Protein AF-A0A328SQD5-F1 (afdb_monomer)

Solvent-accessible surface area (backbone atoms only — not comparable to full-atom values): 8168 Å² total; per-residue (Å²): 132,56,75,66,58,57,51,54,54,52,49,52,53,51,53,53,51,51,52,51,52,51,50,56,53,51,52,52,52,52,51,55,46,49,56,54,30,50,57,46,36,53,50,28,49,56,51,35,53,54,50,49,54,52,50,51,58,52,49,52,54,49,56,73,65,60,84,57,62,62,69,60,52,51,54,51,49,51,53,52,51,51,50,44,50,53,53,29,53,51,46,37,51,50,31,51,52,53,41,51,57,54,48,53,56,49,50,56,49,51,54,53,50,52,52,50,50,54,55,50,49,56,52,52,51,51,52,51,53,53,51,49,55,51,50,52,52,52,51,53,52,52,49,54,53,50,54,53,61,67,71,76,115

Secondary structure (DSSP, 8-state):
--HHHHHHHHHHHHHHHHHHHHHHHHHHHHHHHHHHHHHHHHHHHHHHHHHHHHHHHHHHHHHHH--S-HHHHHHHHHHHHHHHHHHHHHHHHHHHHHHHHHHHHHHHHHHHHHHHHHHHHHHHHHHHHHHHHHHHHHHHHHHHHHHHHHT--

Foldseek 3Di:
DDPVVVVVVVVVVVVVVVVVVVVVVLVVQLVVLVVQLVVQLVVLVVVLVVQLVVLVVVLVVVVVVVPDDNVVSVVVSVVVNVVSVVSSVVSSVVSVVVSVVSVVVVVVVVVVVVVVVVVVVVVVVVVVVVVVVVVVVVVVVVVVVVVVVVVVD

pLDDT: mean 79.02, std 15.35, range [42.91, 97.81]

Sequence (153 aa):
MSFEEKKEEISKKIDETQANIAASTSEKIITAQMNKAEKKVDKAIEEADKNICKLLENTDKEIESGDRPVDLILFKANNQFEEIRLEAELKMQKAKVELIKSLEKDVEKFEHLANIESNTSEVKDKICEEKCKIKDKIECRKSEIKEKLNQEE

Structure (mmCIF, N/CA/C/O backbone):
data_AF-A0A328SQD5-F1
#
_entry.id   AF-A0A328SQD5-F1
#
loop_
_atom_site.group_PDB
_atom_site.id
_atom_site.type_symbol
_atom_site.label_atom_id
_atom_site.label_alt_id
_atom_site.label_comp_id
_atom_site.label_asym_id
_atom_site.label_entity_id
_atom_site.label_seq_id
_atom_site.pdbx_PDB_ins_code
_atom_site.Cartn_x
_atom_site.Cartn_y
_atom_site.Cartn_z
_atom_site.occupancy
_atom_site.B_iso_or_equiv
_atom_site.auth_seq_id
_atom_site.auth_comp_id
_atom_site.auth_asym_id
_atom_site.auth_atom_id
_atom_site.pdbx_PDB_model_num
ATOM 1 N N . MET A 1 1 ? -28.136 22.637 42.059 1.00 50.1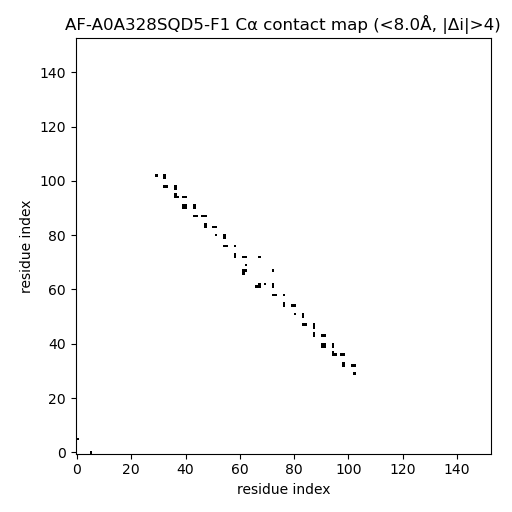6 1 MET A N 1
ATOM 2 C CA . MET A 1 1 ? -27.680 21.433 41.348 1.00 50.16 1 MET A CA 1
ATOM 3 C C . MET A 1 1 ? -28.060 20.215 42.158 1.00 50.16 1 MET A C 1
ATOM 5 O O . MET A 1 1 ? -27.552 20.073 43.272 1.00 50.16 1 MET A O 1
ATOM 9 N N . SER A 1 2 ? -28.993 19.413 41.652 1.00 52.88 2 SER A N 1
ATOM 10 C CA . SER A 1 2 ? -29.409 18.166 42.298 1.00 52.88 2 SER A CA 1
ATOM 11 C C . SER A 1 2 ? -28.316 17.094 42.171 1.00 52.88 2 SER A C 1
ATOM 13 O O . SER A 1 2 ? -27.332 17.249 41.441 1.00 52.88 2 SER A O 1
ATOM 15 N N . PHE A 1 3 ? -28.458 16.010 42.930 1.00 49.81 3 PHE A N 1
ATOM 16 C CA . PHE A 1 3 ? -27.528 14.885 42.874 1.00 49.81 3 PHE A CA 1
ATOM 17 C C . PHE A 1 3 ? -27.629 14.138 41.529 1.00 49.81 3 PHE A C 1
ATOM 19 O O . PHE A 1 3 ? -26.608 13.665 41.034 1.00 49.81 3 PHE A O 1
ATOM 26 N N . GLU A 1 4 ? -28.819 14.091 40.913 1.00 58.66 4 GLU A N 1
ATOM 27 C CA . GLU A 1 4 ? -29.020 13.611 39.539 1.00 58.66 4 GLU A CA 1
ATOM 28 C C . GLU A 1 4 ? -28.246 14.445 38.507 1.00 58.66 4 GLU A C 1
ATOM 30 O O . GLU A 1 4 ? -27.500 13.870 37.718 1.00 58.66 4 GLU A O 1
ATOM 35 N N . GLU A 1 5 ? -28.328 15.781 38.561 1.00 44.47 5 GLU A N 1
ATOM 36 C CA . GLU A 1 5 ? -27.679 16.664 37.572 1.00 44.47 5 GLU A CA 1
ATOM 37 C C 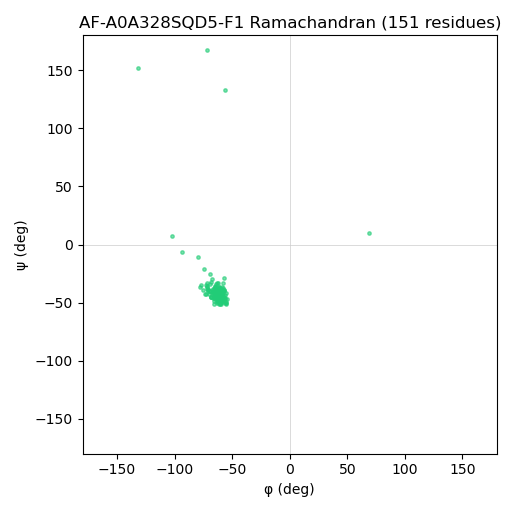. GLU A 1 5 ? -26.151 16.506 37.572 1.00 44.47 5 GLU A C 1
ATOM 39 O O . GLU A 1 5 ? -25.523 16.414 36.518 1.00 44.47 5 GLU A O 1
ATOM 44 N N . LYS A 1 6 ? -25.537 16.389 38.758 1.00 51.41 6 LYS A N 1
ATOM 45 C CA . LYS A 1 6 ? -24.089 16.136 38.879 1.00 51.41 6 LYS A CA 1
ATOM 46 C C . LYS A 1 6 ? -23.684 14.751 38.371 1.00 51.41 6 LYS A C 1
ATOM 48 O O . LYS A 1 6 ? -22.553 14.571 37.926 1.00 51.41 6 LYS A O 1
ATOM 53 N N . LYS A 1 7 ? -24.574 13.761 38.465 1.00 53.00 7 LYS A N 1
ATOM 54 C CA . LYS A 1 7 ? -24.316 12.384 38.026 1.00 53.00 7 LYS A CA 1
ATOM 55 C C . LYS A 1 7 ? -24.370 12.273 36.499 1.00 53.00 7 LYS A C 1
ATOM 57 O O . LYS A 1 7 ? -23.515 11.607 35.919 1.00 53.00 7 LYS A O 1
ATOM 62 N N . GLU A 1 8 ? -25.309 12.970 35.862 1.00 57.38 8 GLU A N 1
ATOM 63 C CA . GLU A 1 8 ? -25.394 13.091 34.401 1.00 57.38 8 GLU A CA 1
ATOM 64 C C . GLU A 1 8 ? -24.198 13.840 33.802 1.00 57.38 8 GLU A C 1
ATOM 66 O O . GLU A 1 8 ? -23.631 13.392 32.806 1.00 57.38 8 GLU A O 1
ATOM 71 N N . GLU A 1 9 ? -23.752 14.930 34.432 1.00 61.31 9 GLU A N 1
ATOM 72 C CA . GLU A 1 9 ? -22.586 15.700 33.970 1.00 61.31 9 GLU A CA 1
ATOM 73 C C . GLU A 1 9 ? -21.279 14.894 34.041 1.00 61.31 9 GLU A C 1
ATOM 75 O O . GLU A 1 9 ? -20.441 14.962 33.139 1.00 61.31 9 GLU A O 1
ATOM 80 N N . ILE A 1 10 ? -21.101 14.106 35.109 1.00 60.88 10 ILE A N 1
ATOM 81 C CA . ILE A 1 10 ? -19.937 13.226 35.272 1.00 60.88 10 ILE A CA 1
ATOM 82 C C . ILE A 1 10 ? -19.988 12.070 34.268 1.00 60.88 10 ILE A C 1
ATOM 84 O O . ILE A 1 10 ? -18.949 11.736 33.704 1.00 60.88 10 ILE A O 1
ATOM 88 N N . SER A 1 11 ? -21.167 11.488 34.008 1.00 60.16 11 SER A N 1
ATOM 89 C CA . SER A 1 11 ? -21.315 10.444 32.983 1.00 60.16 11 SER A CA 1
ATOM 90 C C . SER A 1 11 ? -20.924 10.975 31.607 1.00 60.16 11 SER A C 1
ATOM 92 O O . SER A 1 11 ? -20.021 10.421 30.992 1.00 60.16 11 SER A O 1
ATOM 94 N N . LYS A 1 12 ? -21.489 12.118 31.191 1.00 61.34 12 LYS A N 1
ATOM 95 C CA . LYS A 1 12 ? -21.154 12.747 29.904 1.00 61.34 12 LYS A CA 1
ATOM 96 C C . LYS A 1 12 ? -19.662 13.025 29.751 1.00 61.34 12 LYS A C 1
ATOM 98 O O . LYS A 1 12 ? -19.096 12.724 28.709 1.00 61.34 12 LYS A O 1
ATOM 103 N N . LYS A 1 13 ? -19.000 13.546 30.791 1.00 56.81 13 LYS A N 1
ATOM 104 C CA . LYS A 1 13 ? -17.548 13.790 30.748 1.00 56.81 13 LYS A CA 1
ATOM 105 C C . LYS A 1 13 ? -16.726 12.511 30.623 1.00 56.81 13 LYS A C 1
ATOM 107 O O . LYS A 1 13 ? -15.684 12.529 29.971 1.00 56.81 13 LYS A O 1
ATOM 112 N N . ILE A 1 14 ? -17.146 11.420 31.263 1.00 59.72 14 ILE A N 1
ATOM 113 C CA . ILE A 1 14 ? -16.464 10.125 31.144 1.00 59.72 14 ILE A CA 1
ATOM 114 C C . ILE A 1 14 ? -16.617 9.590 29.718 1.00 59.72 14 ILE A C 1
ATOM 116 O O . ILE A 1 14 ? -15.608 9.223 29.117 1.00 59.72 14 ILE A O 1
ATOM 120 N N . ASP A 1 15 ? -17.830 9.643 29.168 1.00 59.78 15 ASP A N 1
ATOM 121 C CA . ASP A 1 15 ? -18.139 9.182 27.811 1.00 59.78 15 ASP A CA 1
ATOM 122 C C . ASP A 1 15 ? -17.367 10.010 26.758 1.00 59.78 15 ASP A C 1
ATOM 124 O O . ASP A 1 15 ? -16.712 9.455 25.876 1.00 59.78 15 ASP A O 1
ATOM 128 N N . GLU A 1 16 ? -17.313 11.341 26.909 1.00 58.66 16 GLU A N 1
ATOM 129 C CA . GLU A 1 16 ? -16.509 12.237 26.058 1.00 58.66 16 GLU A CA 1
ATOM 130 C C . GLU A 1 16 ? -15.001 11.949 26.149 1.00 58.66 16 GLU A C 1
ATOM 132 O O . GLU A 1 16 ? -14.279 12.005 25.150 1.00 58.66 16 GLU A O 1
ATOM 137 N N . THR A 1 17 ? -14.494 11.626 27.342 1.00 51.69 17 THR A N 1
ATOM 138 C CA . THR A 1 17 ? -13.068 11.318 27.536 1.00 51.69 17 THR A CA 1
ATOM 139 C C . THR A 1 17 ? -12.709 9.966 26.917 1.00 51.69 17 THR A C 1
ATOM 141 O O . THR A 1 17 ? -11.663 9.841 26.278 1.00 51.69 17 THR A O 1
ATOM 144 N N . GLN A 1 18 ? -13.577 8.960 27.057 1.00 58.94 18 GLN A N 1
ATOM 145 C CA . GLN A 1 18 ? -13.395 7.644 26.441 1.00 58.94 18 GLN A CA 1
ATOM 146 C C . GLN A 1 18 ? -13.463 7.722 24.913 1.00 58.94 18 GLN A C 1
ATOM 148 O O . GLN A 1 18 ? -12.566 7.198 24.248 1.00 58.94 18 GLN A O 1
ATOM 153 N N . ALA A 1 19 ? -14.433 8.458 24.362 1.00 60.41 19 ALA A N 1
ATOM 154 C CA . ALA A 1 19 ? -14.543 8.699 22.926 1.00 60.41 19 ALA A CA 1
ATOM 155 C C . ALA A 1 19 ? -13.295 9.401 22.361 1.00 60.41 19 ALA A C 1
ATOM 157 O O . ALA A 1 19 ? -12.762 8.987 21.333 1.00 60.41 19 ALA A O 1
ATOM 158 N N . ASN A 1 20 ? -12.761 10.406 23.063 1.00 55.44 20 ASN A N 1
ATOM 159 C CA . ASN A 1 20 ? -11.545 11.108 22.641 1.00 55.44 20 ASN A CA 1
ATOM 160 C C . ASN A 1 20 ? -10.290 10.219 22.676 1.00 55.44 20 ASN A C 1
ATOM 162 O O . ASN A 1 20 ? -9.444 10.297 21.782 1.00 55.44 20 ASN A O 1
ATOM 166 N N . ILE A 1 21 ? -10.155 9.345 23.680 1.00 60.09 21 ILE A N 1
ATOM 167 C CA . ILE A 1 21 ? -9.041 8.386 23.755 1.00 60.09 21 ILE A CA 1
ATOM 168 C C . ILE A 1 21 ? -9.153 7.338 22.637 1.00 60.09 21 ILE A C 1
ATOM 170 O O . ILE A 1 21 ? -8.146 7.010 21.996 1.00 60.09 21 ILE A O 1
ATOM 174 N N . ALA A 1 22 ? -10.363 6.837 22.373 1.00 61.84 22 ALA A N 1
ATOM 175 C CA . ALA A 1 22 ? -10.632 5.897 21.288 1.00 61.84 22 ALA A CA 1
ATOM 176 C C . ALA A 1 22 ? -10.348 6.524 19.914 1.00 61.84 22 ALA A C 1
ATOM 178 O O . ALA A 1 22 ? -9.650 5.912 19.102 1.00 61.84 22 ALA A O 1
ATOM 179 N N . ALA A 1 23 ? -10.783 7.766 19.684 1.00 62.00 23 ALA A N 1
ATOM 180 C CA . ALA A 1 23 ? -10.488 8.521 18.469 1.00 62.00 23 ALA A CA 1
ATOM 181 C C . ALA A 1 23 ? -8.973 8.712 18.282 1.00 62.00 23 ALA A C 1
ATOM 183 O O . ALA A 1 23 ? -8.430 8.331 17.248 1.00 62.00 23 ALA A O 1
ATOM 184 N N . SER A 1 24 ? -8.260 9.166 19.321 1.00 67.12 24 SER A N 1
ATOM 185 C CA . SER A 1 24 ? -6.802 9.362 19.270 1.00 67.12 24 SER A CA 1
ATOM 186 C C . SER A 1 24 ? -6.024 8.066 19.002 1.00 67.12 24 SER A C 1
ATOM 188 O O . SER A 1 24 ? -5.004 8.066 18.311 1.00 67.12 24 SER A O 1
ATOM 190 N N . THR A 1 25 ? -6.487 6.941 19.547 1.00 71.81 25 THR A N 1
ATOM 191 C CA . THR A 1 25 ? -5.843 5.635 19.343 1.00 71.81 25 THR A CA 1
ATOM 192 C C . THR A 1 25 ? -6.095 5.112 17.932 1.00 71.81 25 THR A C 1
ATOM 194 O O . THR A 1 25 ? -5.168 4.638 17.276 1.00 71.81 25 THR A O 1
ATOM 197 N N . SER A 1 26 ? -7.324 5.259 17.440 1.00 71.81 26 SER A N 1
ATOM 198 C CA . SER A 1 26 ? -7.722 4.827 16.098 1.00 71.81 26 SER A CA 1
ATOM 199 C C . SER A 1 26 ? -6.992 5.621 15.018 1.00 71.81 26 SER A C 1
ATOM 201 O O . SER A 1 26 ? -6.445 5.049 14.078 1.00 71.81 26 SER A O 1
ATOM 203 N N . GLU A 1 27 ? -6.880 6.932 15.204 1.00 75.19 27 GLU A N 1
ATOM 204 C CA . GLU A 1 27 ? -6.193 7.834 14.283 1.00 75.19 27 GLU A CA 1
ATOM 205 C C . GLU A 1 27 ? -4.691 7.521 14.183 1.00 75.19 27 GLU A C 1
ATOM 207 O O . GLU A 1 27 ? -4.129 7.469 13.086 1.00 75.19 27 GLU A O 1
ATOM 212 N N . LYS A 1 28 ? -4.039 7.189 15.307 1.00 80.56 28 LYS A N 1
ATOM 213 C CA . LYS A 1 28 ? -2.640 6.723 15.318 1.00 80.56 28 LYS A CA 1
ATOM 214 C C . LYS A 1 28 ? -2.456 5.410 14.563 1.00 80.56 28 LYS A C 1
ATOM 216 O O . LYS A 1 28 ? -1.457 5.251 13.862 1.00 80.56 28 LYS A O 1
ATOM 221 N N . ILE A 1 29 ? -3.391 4.473 14.712 1.00 82.31 29 ILE A N 1
ATOM 222 C CA . ILE A 1 29 ? -3.338 3.178 14.026 1.00 82.31 29 ILE A CA 1
ATOM 223 C C . ILE A 1 29 ? -3.488 3.380 12.514 1.00 82.31 29 ILE A C 1
ATOM 225 O O . ILE A 1 29 ? -2.640 2.901 11.759 1.00 82.31 29 ILE A O 1
ATOM 229 N N . ILE A 1 30 ? -4.490 4.152 12.081 1.00 79.88 30 ILE A N 1
ATOM 230 C CA . ILE A 1 30 ? -4.721 4.476 10.664 1.00 79.88 30 ILE A CA 1
ATOM 231 C C . ILE A 1 30 ? -3.488 5.164 10.069 1.00 79.88 30 ILE A C 1
ATOM 233 O O . ILE A 1 30 ? -2.968 4.726 9.043 1.00 79.88 30 ILE A O 1
ATOM 237 N N . THR A 1 31 ? -2.949 6.172 10.759 1.00 82.06 31 THR A N 1
ATOM 238 C CA . THR A 1 31 ? -1.738 6.891 10.332 1.00 82.06 31 THR A CA 1
ATOM 239 C C . THR A 1 31 ? -0.543 5.946 10.191 1.00 82.06 31 THR A C 1
ATOM 241 O O . THR A 1 31 ? 0.199 5.999 9.212 1.00 82.06 31 THR A O 1
ATOM 244 N N . ALA A 1 32 ? -0.354 5.025 11.140 1.00 87.38 32 ALA A N 1
ATOM 245 C CA . ALA A 1 32 ? 0.731 4.052 11.074 1.00 87.38 32 ALA A CA 1
ATOM 246 C C . ALA A 1 32 ? 0.588 3.087 9.886 1.00 87.38 32 ALA A C 1
ATOM 248 O O . ALA A 1 32 ? 1.599 2.689 9.299 1.00 87.38 32 ALA A O 1
ATOM 249 N N . GLN A 1 33 ? -0.638 2.696 9.530 1.00 88.38 33 GLN A N 1
ATOM 250 C CA . GLN A 1 33 ? -0.890 1.867 8.354 1.00 88.38 33 GLN A CA 1
ATOM 251 C C . GLN A 1 33 ? -0.654 2.635 7.049 1.00 88.38 33 GLN A C 1
ATOM 253 O O . GLN A 1 33 ? 0.016 2.105 6.161 1.00 88.38 33 GLN A O 1
ATOM 258 N N . MET A 1 34 ? -1.110 3.889 6.961 1.00 84.88 34 MET A N 1
ATOM 259 C CA . MET A 1 34 ? -0.855 4.754 5.804 1.00 84.88 34 MET A CA 1
ATOM 260 C C . MET A 1 34 ? 0.643 4.966 5.579 1.00 84.88 34 MET A C 1
ATOM 262 O O . MET A 1 34 ? 1.141 4.645 4.504 1.00 84.88 34 MET A O 1
ATOM 266 N N . ASN A 1 35 ? 1.393 5.317 6.627 1.00 89.00 35 ASN A N 1
ATOM 267 C CA . ASN A 1 35 ? 2.850 5.478 6.553 1.00 89.00 35 ASN A CA 1
ATOM 268 C C . ASN A 1 35 ? 3.573 4.203 6.076 1.00 89.00 35 ASN A C 1
ATOM 270 O O . ASN A 1 35 ? 4.630 4.265 5.447 1.00 89.00 35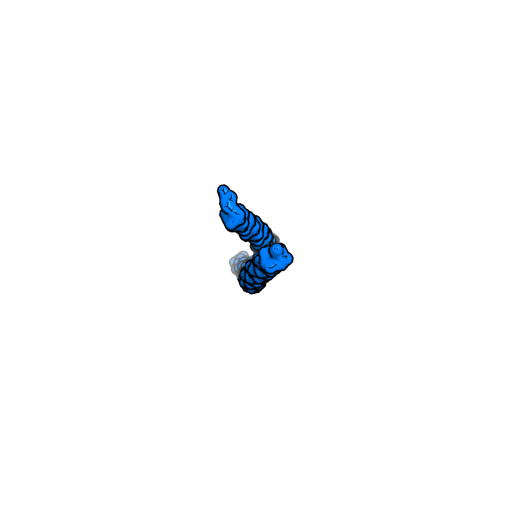 ASN A O 1
ATOM 274 N N . LYS A 1 36 ? 3.054 3.011 6.408 1.00 92.31 36 LYS A N 1
ATOM 275 C CA . LYS A 1 36 ? 3.622 1.743 5.916 1.00 92.31 36 LYS A CA 1
ATOM 276 C C . LYS A 1 36 ? 3.342 1.533 4.431 1.00 92.31 36 LYS A C 1
ATOM 278 O O . LYS A 1 36 ? 4.207 0.994 3.743 1.00 92.31 36 LYS A O 1
ATOM 283 N N . ALA A 1 37 ? 2.152 1.903 3.966 1.00 88.06 37 ALA A N 1
ATOM 284 C CA . ALA A 1 37 ? 1.774 1.804 2.564 1.00 88.06 37 ALA A CA 1
ATOM 285 C C . ALA A 1 37 ? 2.566 2.802 1.708 1.00 88.06 37 ALA A C 1
ATOM 287 O O . ALA A 1 37 ? 3.149 2.395 0.706 1.00 88.06 37 ALA A O 1
ATOM 288 N N . GLU A 1 38 ? 2.684 4.052 2.157 1.00 88.62 38 GLU A N 1
ATOM 289 C CA . GLU A 1 38 ? 3.496 5.094 1.511 1.00 88.62 38 GLU A CA 1
ATOM 290 C C . GLU A 1 38 ? 4.946 4.642 1.338 1.00 88.62 38 GLU A C 1
ATOM 292 O O . GLU A 1 38 ? 5.432 4.569 0.217 1.00 88.62 38 GLU A O 1
ATOM 297 N N . LYS A 1 39 ? 5.590 4.141 2.400 1.00 94.94 39 LYS A N 1
ATOM 298 C CA . LYS A 1 39 ? 6.960 3.602 2.302 1.00 94.94 39 LYS A CA 1
ATOM 299 C C . LYS A 1 39 ? 7.124 2.476 1.279 1.00 94.94 39 LYS A C 1
ATOM 301 O O . LYS A 1 39 ? 8.232 2.246 0.801 1.00 94.94 39 LYS A O 1
ATOM 306 N N . LYS A 1 40 ? 6.076 1.694 1.004 1.00 93.88 40 LYS A N 1
ATOM 307 C CA . LYS A 1 40 ? 6.121 0.645 -0.028 1.00 93.88 40 LYS A CA 1
ATOM 308 C C . LYS A 1 40 ? 5.975 1.235 -1.427 1.00 93.88 40 LYS A C 1
ATOM 310 O O . LYS A 1 40 ? 6.628 0.738 -2.339 1.00 93.88 40 LYS A O 1
ATOM 315 N N . VAL A 1 41 ? 5.156 2.274 -1.577 1.00 90.38 41 VAL A N 1
ATOM 316 C CA . VAL A 1 41 ? 5.036 3.051 -2.816 1.00 90.38 41 VAL A CA 1
ATOM 317 C C . VAL A 1 41 ? 6.360 3.742 -3.128 1.00 90.38 41 VAL A C 1
ATOM 319 O O . VAL A 1 41 ? 6.888 3.529 -4.213 1.00 90.38 41 VAL A O 1
ATOM 322 N N . ASP A 1 42 ? 6.952 4.445 -2.162 1.00 90.75 42 ASP A N 1
ATOM 323 C CA . ASP A 1 42 ? 8.232 5.143 -2.335 1.00 90.75 42 ASP A CA 1
ATOM 324 C C . ASP A 1 42 ? 9.333 4.184 -2.791 1.00 90.75 42 ASP A C 1
ATOM 326 O O . ASP A 1 42 ? 10.018 4.433 -3.777 1.00 90.75 42 ASP A O 1
ATOM 330 N N . LYS A 1 43 ? 9.438 3.013 -2.151 1.00 96.00 43 LYS A N 1
ATOM 331 C CA . LYS A 1 43 ? 10.395 1.975 -2.561 1.00 96.00 43 LYS A CA 1
ATOM 332 C C . LYS A 1 43 ? 10.158 1.461 -3.978 1.00 96.00 43 LYS A C 1
ATOM 334 O O . LYS A 1 43 ? 11.121 1.139 -4.666 1.00 96.00 43 LYS A O 1
ATOM 339 N N . ALA A 1 44 ? 8.901 1.336 -4.404 1.00 93.31 44 ALA A N 1
ATOM 340 C CA . ALA A 1 44 ? 8.586 0.917 -5.766 1.00 93.31 44 ALA A CA 1
ATOM 341 C C . ALA A 1 44 ? 9.023 1.977 -6.788 1.00 93.31 44 ALA A C 1
ATOM 343 O O . ALA A 1 44 ? 9.539 1.611 -7.841 1.00 93.31 44 ALA A O 1
ATOM 344 N N . ILE A 1 45 ? 8.868 3.264 -6.454 1.00 91.81 45 ILE A N 1
ATOM 345 C CA . ILE A 1 45 ? 9.338 4.391 -7.273 1.00 91.81 45 ILE A CA 1
ATOM 346 C C . ILE A 1 45 ? 10.866 4.397 -7.339 1.00 91.81 45 ILE A C 1
ATOM 348 O O . ILE A 1 45 ? 11.423 4.385 -8.430 1.00 91.81 45 ILE A O 1
ATOM 352 N N . GLU A 1 46 ? 11.548 4.331 -6.193 1.00 96.88 46 GLU A N 1
ATOM 353 C CA . GLU A 1 46 ? 13.017 4.314 -6.127 1.00 96.88 46 GLU A CA 1
ATOM 354 C C . GLU A 1 46 ? 13.623 3.151 -6.931 1.00 96.88 46 GLU A C 1
ATOM 356 O O . GLU A 1 46 ? 14.648 3.297 -7.601 1.00 96.88 46 GLU A O 1
ATOM 361 N N . GLU A 1 47 ? 13.000 1.972 -6.871 1.00 97.12 47 GLU A N 1
ATOM 362 C CA . GLU A 1 47 ? 13.446 0.809 -7.635 1.00 97.12 47 GLU A CA 1
ATOM 363 C C . GLU A 1 47 ? 13.213 0.988 -9.141 1.00 97.12 47 GLU A C 1
ATOM 365 O O . GLU A 1 47 ? 14.090 0.636 -9.935 1.00 97.12 47 GLU A O 1
ATOM 370 N N . ALA A 1 48 ? 12.072 1.562 -9.533 1.00 95.12 48 ALA A N 1
ATOM 371 C CA . ALA A 1 48 ? 11.770 1.877 -10.925 1.00 95.12 48 ALA A CA 1
ATOM 372 C C . ALA A 1 48 ? 12.769 2.891 -11.495 1.00 95.12 48 ALA A C 1
ATOM 374 O O . ALA A 1 48 ? 13.374 2.615 -12.529 1.00 95.12 48 ALA A O 1
ATOM 375 N N . ASP A 1 49 ? 13.030 3.988 -10.782 1.00 96.00 49 ASP A N 1
ATOM 376 C CA . ASP A 1 49 ? 14.014 5.006 -11.169 1.00 96.00 49 ASP A CA 1
ATOM 377 C C . ASP A 1 49 ? 15.401 4.394 -11.368 1.00 96.00 49 ASP A C 1
ATOM 379 O O . ASP A 1 49 ? 16.054 4.599 -12.393 1.00 96.00 49 ASP A O 1
ATOM 383 N N . LYS A 1 50 ? 15.843 3.554 -10.425 1.00 97.81 50 LYS A N 1
ATOM 384 C CA . LYS A 1 50 ? 17.124 2.851 -10.542 1.00 97.81 50 LYS A CA 1
ATOM 385 C C . LYS A 1 50 ? 17.180 1.956 -11.781 1.00 97.81 50 LYS A C 1
ATOM 387 O O . LYS A 1 50 ? 18.233 1.854 -12.415 1.00 97.81 50 LYS A O 1
ATOM 392 N N . ASN A 1 51 ? 16.087 1.271 -12.103 1.00 97.12 51 ASN A N 1
ATOM 393 C CA . ASN A 1 51 ? 16.019 0.400 -13.271 1.00 97.12 51 ASN A CA 1
ATOM 394 C C . ASN A 1 51 ? 15.973 1.203 -14.577 1.00 97.12 51 ASN A C 1
ATOM 396 O O . ASN A 1 51 ? 16.633 0.806 -15.536 1.00 97.12 51 ASN A O 1
ATOM 400 N N . ILE A 1 52 ? 15.294 2.353 -14.595 1.00 96.00 52 ILE A N 1
ATOM 401 C CA . ILE A 1 52 ? 15.279 3.285 -15.730 1.00 96.00 52 ILE A CA 1
ATOM 402 C C . ILE A 1 52 ? 16.688 3.823 -15.992 1.00 96.00 52 ILE A C 1
ATOM 404 O O . ILE A 1 52 ? 17.158 3.741 -17.123 1.00 96.00 52 ILE A O 1
ATOM 408 N N . CYS A 1 53 ? 17.410 4.286 -14.966 1.00 97.25 53 CYS A N 1
ATOM 409 C CA . CYS A 1 53 ? 18.788 4.765 -15.132 1.00 97.25 53 CYS A CA 1
ATOM 410 C C . CYS A 1 53 ? 19.698 3.691 -15.746 1.00 97.25 53 CYS A C 1
ATOM 412 O O . CYS A 1 53 ? 20.422 3.958 -16.701 1.00 97.25 53 CYS A O 1
ATOM 414 N N . LYS A 1 54 ? 19.610 2.446 -15.259 1.00 97.44 54 LYS A N 1
ATOM 415 C CA . LYS A 1 54 ? 20.365 1.321 -15.835 1.00 97.44 54 LYS A CA 1
ATOM 416 C C . LYS A 1 54 ? 19.971 1.023 -17.279 1.00 97.44 54 LYS A C 1
ATOM 418 O O . LYS A 1 54 ? 20.831 0.670 -18.081 1.00 97.44 54 LYS A O 1
ATOM 423 N N . LEU A 1 55 ? 18.679 1.098 -17.598 1.00 97.50 55 LEU A N 1
ATOM 424 C CA . LEU A 1 55 ? 18.183 0.884 -18.953 1.00 97.50 55 LEU A CA 1
ATOM 425 C C . LEU A 1 55 ? 18.760 1.931 -19.912 1.00 97.50 55 LEU A C 1
ATOM 427 O O . LEU A 1 55 ? 19.239 1.557 -20.980 1.00 97.50 55 LEU A O 1
ATOM 431 N N . LEU A 1 56 ? 18.766 3.204 -19.511 1.00 94.81 56 LEU A N 1
ATOM 432 C CA . LEU A 1 56 ? 19.348 4.299 -20.289 1.00 94.81 56 LEU A CA 1
ATOM 433 C C . LEU A 1 56 ? 20.850 4.084 -20.510 1.00 94.81 56 LEU A C 1
ATOM 435 O O . LEU A 1 56 ? 21.284 4.030 -21.654 1.00 94.81 56 LEU A O 1
ATOM 439 N N . GLU A 1 57 ? 21.619 3.818 -19.448 1.00 96.94 57 GLU A N 1
ATOM 440 C CA . GLU A 1 57 ? 23.062 3.548 -19.560 1.00 96.94 57 GLU A CA 1
ATOM 441 C C . GLU A 1 57 ? 23.382 2.364 -20.485 1.00 96.94 57 GLU A C 1
ATOM 443 O O . GLU A 1 57 ? 24.378 2.379 -21.209 1.00 96.94 57 GLU A O 1
ATOM 448 N N . ASN A 1 58 ? 22.573 1.303 -20.440 1.00 96.19 58 ASN A N 1
ATOM 449 C CA . ASN A 1 58 ? 22.755 0.143 -21.312 1.00 96.19 58 ASN A CA 1
ATOM 450 C C . ASN A 1 58 ? 22.396 0.464 -22.766 1.00 96.19 58 ASN A C 1
ATOM 452 O O . ASN A 1 58 ? 23.076 -0.010 -23.671 1.00 96.19 58 ASN A O 1
ATOM 456 N N . THR A 1 59 ? 21.349 1.263 -22.973 1.00 95.44 59 THR A N 1
ATOM 457 C CA . THR A 1 59 ? 20.905 1.709 -24.299 1.00 95.44 59 THR A CA 1
ATOM 458 C C . THR A 1 59 ? 21.976 2.5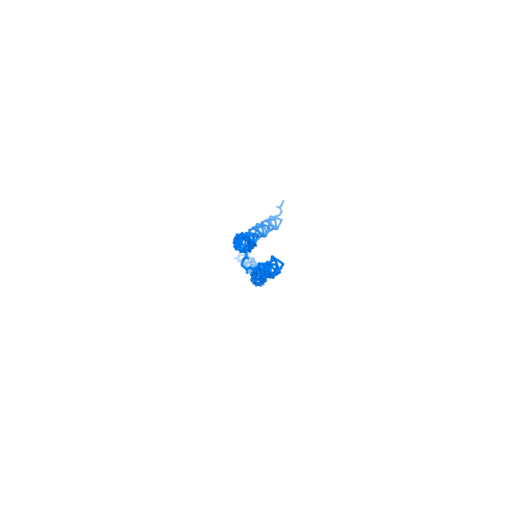78 -24.951 1.00 95.44 59 THR A C 1
ATOM 460 O O . THR A 1 59 ? 22.342 2.318 -26.094 1.00 95.44 59 THR A O 1
ATOM 463 N N . ASP A 1 60 ? 22.542 3.535 -24.211 1.00 95.50 60 ASP A N 1
ATOM 464 C CA . ASP A 1 60 ? 23.612 4.411 -24.698 1.00 95.50 60 ASP A CA 1
ATOM 465 C C . ASP A 1 60 ? 24.843 3.601 -25.122 1.00 95.50 60 ASP A C 1
ATOM 467 O O . ASP A 1 60 ? 25.318 3.739 -26.247 1.00 95.50 60 ASP A O 1
ATOM 471 N N . LYS A 1 61 ? 25.299 2.666 -24.277 1.00 96.06 61 LYS A N 1
ATOM 472 C CA . LYS A 1 61 ? 26.430 1.775 -24.603 1.00 96.06 61 LYS A CA 1
ATOM 473 C C . LYS A 1 61 ? 26.174 0.922 -25.845 1.00 96.06 61 LYS A C 1
ATOM 475 O O . LYS A 1 61 ? 27.095 0.667 -26.616 1.00 96.06 61 LYS A O 1
ATOM 480 N N . GLU A 1 62 ? 24.946 0.439 -26.018 1.00 95.31 62 GLU A N 1
ATOM 481 C CA . GLU A 1 62 ? 24.569 -0.393 -27.164 1.00 95.31 62 GLU A CA 1
ATOM 482 C C . GLU A 1 62 ? 24.489 0.429 -28.462 1.00 95.31 62 GLU A C 1
ATOM 484 O O . GLU A 1 62 ? 24.847 -0.069 -29.528 1.00 95.31 62 GLU A O 1
ATOM 489 N N . ILE A 1 63 ? 24.080 1.700 -28.378 1.00 94.44 63 ILE A N 1
ATOM 490 C CA . ILE A 1 63 ? 24.133 2.641 -29.505 1.00 94.44 63 ILE A CA 1
ATOM 491 C C . ILE A 1 63 ? 25.589 2.973 -29.855 1.00 94.44 63 ILE A C 1
ATOM 493 O O . ILE A 1 63 ? 25.954 2.949 -31.030 1.00 94.44 63 ILE A O 1
ATOM 497 N N . GLU A 1 64 ? 26.426 3.248 -28.853 1.00 95.56 64 GLU A N 1
ATOM 498 C CA . GLU A 1 64 ? 27.848 3.564 -29.035 1.00 95.56 64 GLU A CA 1
ATOM 499 C C . GLU A 1 64 ? 28.644 2.407 -29.650 1.00 95.56 64 GLU A C 1
ATOM 501 O O . GLU A 1 64 ? 29.573 2.654 -30.421 1.00 95.56 64 GLU A O 1
ATOM 506 N N . SER A 1 65 ? 28.289 1.151 -29.348 1.00 94.75 65 SER A N 1
ATOM 507 C CA . SER A 1 65 ? 28.985 -0.010 -29.918 1.00 94.75 65 SER A CA 1
ATOM 508 C C . SER A 1 65 ? 28.732 -0.176 -31.420 1.00 94.75 65 SER A C 1
ATOM 510 O O . SER A 1 65 ? 29.570 -0.739 -32.123 1.00 94.75 65 SER A O 1
ATOM 512 N N . GLY A 1 66 ? 27.604 0.331 -31.932 1.00 90.62 66 GLY A N 1
ATOM 513 C CA . GLY A 1 66 ? 27.263 0.296 -33.356 1.00 90.62 66 GLY A CA 1
ATOM 514 C C . GLY A 1 66 ? 26.961 -1.102 -33.913 1.00 90.62 66 GLY A C 1
ATOM 515 O O . GLY A 1 66 ? 26.823 -1.256 -35.126 1.00 90.62 66 GLY A O 1
ATOM 516 N N . ASP A 1 67 ? 26.835 -2.120 -33.054 1.00 90.31 67 ASP A N 1
ATOM 517 C CA . ASP A 1 67 ? 26.659 -3.521 -33.469 1.00 90.31 67 ASP A CA 1
ATOM 518 C C . ASP A 1 67 ? 25.251 -3.824 -34.009 1.00 90.31 67 ASP A C 1
ATOM 520 O O . ASP A 1 67 ? 25.038 -4.824 -34.703 1.00 90.31 67 ASP A O 1
ATOM 524 N N . ARG A 1 68 ? 24.259 -2.994 -33.663 1.00 92.00 68 ARG A N 1
ATOM 525 C CA . ARG A 1 68 ? 22.852 -3.178 -34.040 1.00 92.00 68 ARG A CA 1
ATOM 526 C C . ARG A 1 68 ? 22.238 -1.891 -34.595 1.00 92.00 68 ARG A C 1
ATOM 528 O O . ARG A 1 68 ? 22.638 -0.802 -34.193 1.00 92.00 68 ARG A O 1
ATOM 535 N N . PRO A 1 69 ? 21.225 -1.996 -35.479 1.00 96.06 69 PRO A N 1
ATOM 536 C CA . PRO A 1 69 ? 20.461 -0.833 -35.918 1.00 96.06 69 PRO A CA 1
ATOM 537 C C . PRO A 1 69 ? 19.850 -0.090 -34.725 1.00 96.06 69 PRO A C 1
ATOM 539 O O . PRO A 1 69 ? 19.205 -0.712 -33.878 1.00 96.06 69 PRO A O 1
ATOM 542 N N . VAL A 1 70 ? 20.003 1.235 -34.699 1.00 94.12 70 VAL A N 1
ATOM 543 C CA . VAL A 1 70 ? 19.516 2.098 -33.607 1.00 94.12 70 VAL A CA 1
ATOM 544 C C . VAL A 1 70 ? 18.018 1.907 -33.358 1.00 94.12 70 VAL A C 1
ATOM 546 O O . VAL A 1 70 ? 17.606 1.759 -32.211 1.00 94.12 70 VAL A O 1
ATOM 549 N N . ASP A 1 71 ? 17.210 1.798 -34.415 1.00 95.12 71 ASP A N 1
ATOM 550 C CA . ASP A 1 71 ? 15.760 1.590 -34.299 1.00 95.12 71 ASP A CA 1
ATOM 551 C C . ASP A 1 71 ? 15.402 0.318 -33.515 1.00 95.12 71 ASP A C 1
ATOM 553 O O . ASP A 1 71 ? 14.459 0.310 -32.723 1.00 95.12 71 ASP A O 1
ATOM 557 N N . LEU A 1 72 ? 16.173 -0.760 -33.696 1.00 95.50 72 LEU A N 1
ATOM 558 C CA . LEU A 1 72 ? 15.955 -2.015 -32.977 1.00 95.50 72 LEU A CA 1
ATOM 559 C C . LEU A 1 72 ? 16.321 -1.880 -31.494 1.00 95.50 72 LEU A C 1
ATOM 561 O O . LEU A 1 72 ? 15.620 -2.424 -30.637 1.00 95.50 72 LEU A O 1
ATOM 565 N N . ILE A 1 73 ? 17.403 -1.157 -31.196 1.00 95.44 73 ILE A N 1
ATOM 566 C CA . ILE A 1 73 ? 17.841 -0.879 -29.823 1.00 95.44 73 ILE A CA 1
ATOM 567 C C . ILE A 1 73 ? 16.763 -0.062 -29.100 1.00 95.44 73 ILE A C 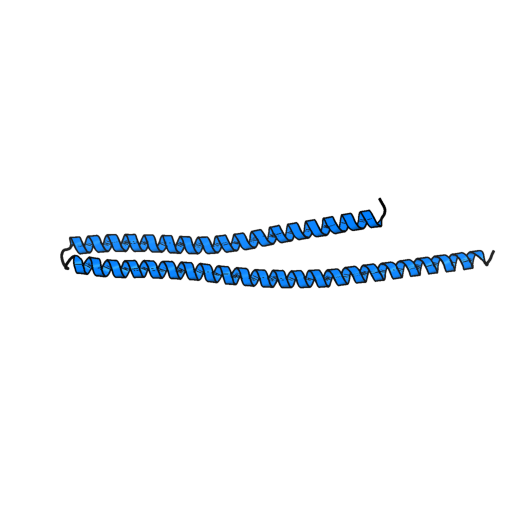1
ATOM 569 O O . ILE A 1 73 ? 16.306 -0.461 -28.029 1.00 95.44 73 ILE A O 1
ATOM 573 N N . LEU A 1 74 ? 16.283 1.021 -29.720 1.00 93.75 74 LEU A N 1
ATOM 574 C CA . LEU A 1 74 ? 15.235 1.878 -29.159 1.00 93.75 74 LEU A CA 1
ATOM 575 C C . LEU A 1 74 ? 13.907 1.133 -28.979 1.00 93.75 74 LEU A C 1
ATOM 577 O O . LEU A 1 74 ? 13.260 1.279 -27.944 1.00 93.75 74 LEU A O 1
ATOM 581 N N . PHE A 1 75 ? 13.515 0.289 -29.939 1.00 95.00 75 PHE A N 1
ATOM 582 C CA . PHE A 1 75 ? 12.313 -0.540 -29.813 1.00 95.00 75 PHE A CA 1
ATOM 583 C C . PHE A 1 75 ? 12.390 -1.476 -28.601 1.00 95.00 75 PHE A C 1
ATOM 585 O O . PHE A 1 75 ? 11.438 -1.588 -27.825 1.00 95.00 75 PHE A O 1
ATOM 592 N N . LYS A 1 76 ? 13.538 -2.133 -28.405 1.00 95.69 76 LYS A N 1
ATOM 593 C CA . LYS A 1 76 ? 13.763 -3.006 -27.250 1.00 95.69 76 LYS A CA 1
ATOM 594 C C . LYS A 1 76 ? 13.758 -2.215 -25.941 1.00 95.69 76 LYS A C 1
ATOM 596 O O . LYS A 1 76 ? 13.090 -2.640 -25.000 1.00 95.69 76 LYS A O 1
ATOM 601 N N . ALA A 1 77 ? 14.443 -1.074 -25.896 1.00 94.88 77 ALA A N 1
ATOM 602 C CA . ALA A 1 77 ? 14.473 -0.211 -24.721 1.00 94.88 77 ALA A CA 1
ATOM 603 C C . ALA A 1 77 ? 13.066 0.268 -24.337 1.00 94.88 77 ALA A C 1
ATOM 605 O O . ALA A 1 77 ? 12.697 0.213 -23.168 1.00 94.88 77 ALA A O 1
ATOM 606 N N . ASN A 1 78 ? 12.237 0.635 -25.317 1.00 94.56 78 ASN A N 1
ATOM 607 C CA . ASN A 1 78 ? 10.853 1.034 -25.076 1.00 94.56 78 ASN A CA 1
ATOM 608 C C . ASN A 1 78 ? 10.016 -0.089 -24.437 1.00 94.56 78 ASN A C 1
ATOM 610 O O . ASN A 1 78 ? 9.268 0.160 -23.495 1.00 94.56 78 ASN A O 1
ATOM 614 N N . ASN A 1 79 ? 10.175 -1.336 -24.890 1.00 96.19 79 ASN A N 1
ATOM 615 C CA . ASN A 1 79 ? 9.481 -2.475 -24.277 1.00 96.19 79 ASN A CA 1
ATOM 616 C C . ASN A 1 79 ? 9.937 -2.719 -22.831 1.00 96.19 79 ASN A C 1
ATOM 618 O O . ASN A 1 79 ? 9.113 -3.001 -21.966 1.00 96.19 79 ASN A O 1
ATOM 622 N N . GLN A 1 80 ? 11.236 -2.584 -22.555 1.00 95.44 80 GLN A N 1
ATOM 623 C CA . GLN A 1 80 ? 11.774 -2.739 -21.200 1.00 95.44 80 GLN A CA 1
ATOM 624 C C . GLN A 1 80 ? 11.348 -1.593 -20.275 1.00 95.44 80 GLN A C 1
ATOM 626 O O . GLN A 1 80 ? 11.108 -1.812 -19.092 1.00 95.44 80 GLN A O 1
ATOM 631 N N . PHE A 1 81 ? 11.217 -0.375 -20.803 1.00 94.19 81 PHE A N 1
ATOM 632 C CA . PHE A 1 81 ? 10.673 0.753 -20.055 1.00 94.19 81 PHE A CA 1
ATOM 633 C C . PHE A 1 81 ? 9.220 0.494 -19.640 1.00 94.19 81 PHE A C 1
ATOM 635 O O . PHE A 1 81 ? 8.856 0.704 -18.483 1.00 94.19 81 PHE A O 1
ATOM 642 N N . GLU A 1 82 ? 8.405 -0.019 -20.564 1.00 94.44 82 GLU A N 1
ATOM 643 C CA . GLU A 1 82 ? 7.019 -0.389 -20.279 1.00 94.44 82 GLU A CA 1
ATOM 644 C C . GLU A 1 82 ? 6.927 -1.516 -19.239 1.00 94.44 82 GLU A C 1
ATOM 646 O O . GLU A 1 82 ? 6.090 -1.461 -18.340 1.00 94.44 82 GLU A O 1
ATOM 651 N N . GLU A 1 83 ? 7.826 -2.501 -19.293 1.00 96.25 83 GLU A N 1
ATOM 652 C CA . GLU A 1 83 ? 7.931 -3.546 -18.270 1.00 96.25 83 GLU A CA 1
ATOM 653 C C . GLU A 1 83 ? 8.232 -2.955 -16.882 1.00 96.25 83 GLU A C 1
ATOM 655 O O . GLU A 1 83 ? 7.515 -3.249 -15.925 1.00 96.25 83 GLU A O 1
ATOM 660 N N . ILE A 1 84 ? 9.213 -2.047 -16.776 1.00 95.00 84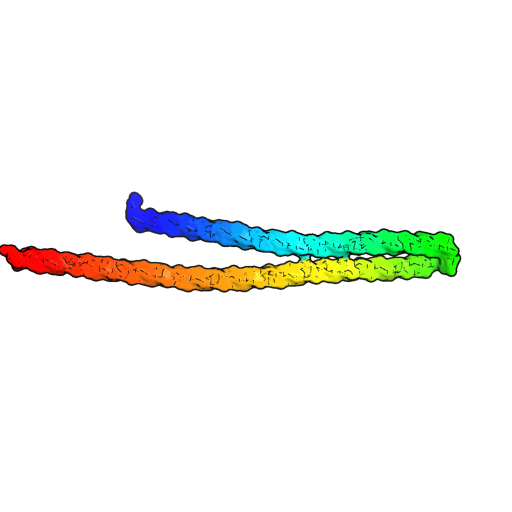 ILE A N 1
ATOM 661 C CA . ILE A 1 84 ? 9.534 -1.356 -15.515 1.00 95.00 84 ILE A CA 1
ATOM 662 C C . ILE A 1 84 ? 8.316 -0.583 -14.989 1.00 95.00 84 ILE A C 1
ATOM 664 O O . ILE A 1 84 ? 8.009 -0.651 -13.794 1.00 95.00 84 ILE A O 1
ATOM 668 N N . ARG A 1 85 ? 7.596 0.126 -15.870 1.00 94.75 85 ARG A N 1
ATOM 669 C CA . ARG A 1 85 ? 6.378 0.868 -15.515 1.00 94.75 85 ARG A CA 1
ATOM 670 C C . ARG A 1 85 ? 5.311 -0.060 -14.938 1.00 94.75 85 ARG A C 1
ATOM 672 O O . ARG A 1 85 ? 4.789 0.205 -13.854 1.00 94.75 85 ARG A O 1
ATOM 679 N N . LEU A 1 86 ? 5.011 -1.156 -15.632 1.00 95.50 86 LEU A N 1
ATOM 680 C CA . LEU A 1 86 ? 3.995 -2.124 -15.214 1.00 95.50 86 LEU A CA 1
ATOM 681 C C . LEU A 1 86 ? 4.366 -2.813 -13.894 1.00 95.50 86 LEU A C 1
ATOM 683 O O . LEU A 1 86 ? 3.503 -3.016 -13.037 1.00 95.50 86 LEU A O 1
ATOM 687 N N . GLU A 1 87 ? 5.6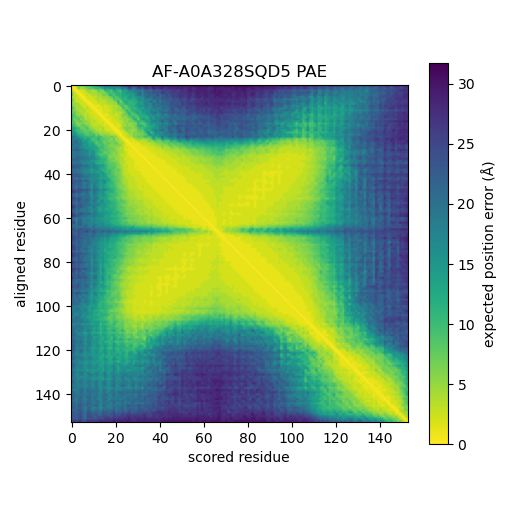42 -3.142 -13.687 1.00 96.25 87 GLU A N 1
ATOM 688 C CA . GLU A 1 87 ? 6.114 -3.707 -12.421 1.00 96.25 87 GLU A CA 1
ATOM 689 C C . GLU A 1 87 ? 5.968 -2.727 -11.250 1.00 96.25 87 GLU A C 1
ATOM 691 O O . GLU A 1 87 ? 5.536 -3.125 -10.159 1.00 96.25 87 GLU A 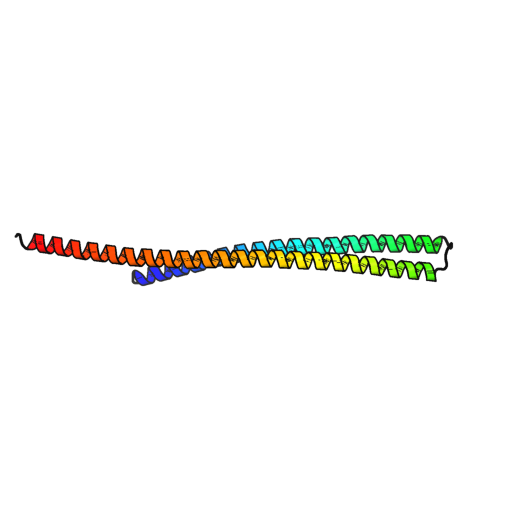O 1
ATOM 696 N N . ALA A 1 88 ? 6.302 -1.452 -11.462 1.00 94.38 88 ALA A N 1
ATOM 697 C CA . ALA A 1 88 ? 6.146 -0.406 -10.456 1.00 94.38 88 ALA A CA 1
ATOM 698 C C . ALA A 1 88 ? 4.667 -0.209 -10.091 1.00 94.38 88 ALA A C 1
ATOM 700 O O . ALA A 1 88 ? 4.311 -0.257 -8.909 1.00 94.38 88 ALA A O 1
ATOM 701 N N . GLU A 1 89 ? 3.792 -0.093 -11.095 1.00 93.38 89 GLU A N 1
ATOM 702 C CA . GLU A 1 89 ? 2.342 0.003 -10.902 1.00 93.38 89 GLU A CA 1
ATOM 703 C C . GLU A 1 89 ? 1.797 -1.207 -10.133 1.00 93.38 89 GLU A C 1
ATOM 705 O O . GLU A 1 89 ? 1.036 -1.047 -9.175 1.00 93.38 89 GLU A O 1
ATOM 710 N N . LEU A 1 90 ? 2.233 -2.423 -10.473 1.00 96.19 90 LEU A N 1
ATOM 711 C CA . LEU A 1 90 ? 1.827 -3.634 -9.763 1.00 96.19 90 LEU A CA 1
ATOM 712 C C . LEU A 1 90 ? 2.242 -3.601 -8.284 1.00 96.19 90 LEU A C 1
ATOM 714 O O . LEU A 1 90 ? 1.453 -3.978 -7.411 1.00 96.19 90 LEU A O 1
ATOM 718 N N . LYS A 1 91 ? 3.468 -3.161 -7.978 1.00 94.31 91 LYS A N 1
ATOM 719 C CA . LYS A 1 91 ? 3.955 -3.032 -6.593 1.00 94.31 91 LYS A CA 1
ATOM 720 C C . LYS A 1 91 ? 3.146 -1.993 -5.809 1.00 94.31 91 LYS A C 1
ATOM 722 O O . LYS A 1 91 ? 2.756 -2.271 -4.673 1.00 94.31 91 LYS A O 1
ATOM 727 N N . MET A 1 92 ? 2.815 -0.856 -6.420 1.00 90.69 92 MET A N 1
ATOM 728 C CA . MET A 1 92 ? 1.953 0.167 -5.812 1.00 90.69 92 MET A CA 1
ATOM 729 C C . MET A 1 92 ? 0.535 -0.355 -5.553 1.00 90.69 92 MET A C 1
ATOM 731 O O . MET A 1 92 ? -0.007 -0.168 -4.462 1.00 90.69 92 MET A O 1
ATOM 735 N N . GLN A 1 93 ? -0.059 -1.071 -6.513 1.00 92.44 93 GLN A N 1
ATOM 736 C CA . GLN A 1 93 ? -1.384 -1.674 -6.339 1.00 92.44 93 GLN A CA 1
ATOM 737 C C . GLN A 1 93 ? -1.388 -2.717 -5.218 1.00 92.44 93 GLN A C 1
ATOM 739 O O . GLN A 1 93 ? -2.316 -2.749 -4.411 1.00 92.44 93 GLN A O 1
ATOM 744 N N . LYS A 1 94 ? -0.331 -3.531 -5.097 1.00 94.06 94 LYS A N 1
ATOM 745 C CA . LYS A 1 94 ? -0.177 -4.461 -3.966 1.00 94.06 94 LYS A CA 1
ATOM 746 C C . LYS A 1 94 ? -0.123 -3.723 -2.628 1.00 94.06 94 LYS A C 1
ATOM 748 O O . LYS A 1 94 ? -0.827 -4.125 -1.705 1.00 94.06 94 LYS A O 1
ATOM 753 N N . ALA A 1 95 ? 0.635 -2.629 -2.533 1.00 92.12 95 ALA A N 1
ATOM 754 C CA . ALA A 1 95 ? 0.688 -1.810 -1.320 1.00 92.12 95 ALA A CA 1
ATOM 755 C C . ALA A 1 95 ? -0.693 -1.236 -0.951 1.00 92.12 95 ALA A C 1
ATOM 757 O O . ALA A 1 95 ? -1.093 -1.288 0.213 1.00 92.12 95 ALA A O 1
ATOM 758 N N . LYS A 1 96 ? -1.458 -0.767 -1.946 1.00 88.69 96 LYS A N 1
ATOM 759 C CA . LYS A 1 96 ? -2.838 -0.297 -1.758 1.00 88.69 96 LYS A CA 1
ATOM 760 C C . LYS A 1 96 ? -3.765 -1.406 -1.255 1.00 88.69 96 LYS A C 1
ATOM 762 O O . LYS A 1 96 ? -4.518 -1.191 -0.310 1.00 88.69 96 LYS A O 1
ATOM 767 N N . VAL A 1 97 ? -3.713 -2.594 -1.855 1.00 93.44 97 VAL A N 1
ATOM 768 C CA . VAL A 1 97 ? -4.540 -3.738 -1.434 1.00 93.44 97 VAL A CA 1
ATOM 769 C C . VAL A 1 97 ? -4.201 -4.173 -0.007 1.00 93.44 97 VAL A C 1
ATOM 771 O O . VAL A 1 97 ? -5.097 -4.469 0.778 1.00 93.44 97 VAL A O 1
ATOM 774 N N . GLU A 1 98 ? -2.921 -4.199 0.358 1.00 92.12 98 GLU A N 1
ATOM 775 C CA . GLU A 1 98 ? -2.498 -4.517 1.724 1.00 92.12 98 GLU A CA 1
ATOM 776 C C . GLU A 1 98 ? -2.968 -3.476 2.745 1.00 92.12 98 GLU A C 1
ATOM 778 O O . GLU A 1 98 ? -3.362 -3.856 3.850 1.00 92.12 98 GLU A O 1
ATOM 783 N N . LEU A 1 99 ? -2.963 -2.187 2.383 1.00 90.69 99 LEU A N 1
ATOM 784 C CA . LEU A 1 99 ? -3.539 -1.124 3.208 1.00 90.69 99 LEU A CA 1
ATOM 785 C C . LEU A 1 99 ? -5.034 -1.359 3.431 1.00 90.69 99 LEU A C 1
ATOM 787 O O . LEU A 1 99 ? -5.467 -1.371 4.577 1.00 90.69 99 LEU A O 1
ATOM 791 N N . ILE A 1 100 ? -5.798 -1.613 2.363 1.00 88.56 100 ILE A N 1
ATOM 792 C CA . ILE A 1 100 ? -7.242 -1.883 2.455 1.00 88.56 100 ILE A CA 1
ATOM 793 C C . ILE A 1 100 ? -7.510 -3.051 3.408 1.00 88.56 100 ILE A C 1
ATOM 795 O O . ILE A 1 100 ? -8.243 -2.880 4.373 1.00 88.56 100 ILE A O 1
ATOM 799 N N . LYS A 1 101 ? -6.831 -4.191 3.224 1.00 91.25 101 LYS A N 1
ATOM 800 C CA . LYS A 1 101 ? -6.983 -5.359 4.112 1.00 91.25 101 LYS A CA 1
ATOM 801 C C . LYS A 1 101 ? -6.635 -5.057 5.569 1.00 91.25 101 LYS A C 1
ATOM 803 O O . LYS A 1 101 ? -7.224 -5.617 6.491 1.00 91.25 101 LYS A O 1
ATOM 808 N N . SER A 1 102 ? -5.628 -4.214 5.786 1.00 87.56 102 SER A N 1
ATOM 809 C CA . SER A 1 102 ? -5.207 -3.835 7.135 1.00 87.56 102 SER A CA 1
ATOM 810 C C . SER A 1 102 ? -6.232 -2.915 7.802 1.00 87.56 102 SER A C 1
ATOM 812 O O . SER A 1 102 ? -6.456 -3.054 9.004 1.00 87.56 102 SER A O 1
ATOM 814 N N . LEU A 1 103 ? -6.871 -2.028 7.033 1.00 83.81 103 LEU A N 1
ATOM 815 C CA . LEU A 1 103 ? -7.937 -1.147 7.505 1.00 83.81 103 LEU A CA 1
ATOM 816 C C . LEU A 1 103 ? -9.236 -1.923 7.758 1.00 83.81 103 LEU A C 1
ATOM 818 O O . LEU A 1 103 ? -9.840 -1.731 8.805 1.00 83.81 103 LEU A O 1
ATOM 822 N N . GLU A 1 104 ? -9.624 -2.844 6.870 1.00 84.19 104 GLU A N 1
ATOM 823 C CA . GLU A 1 104 ? -10.785 -3.736 7.055 1.00 84.19 104 GLU A CA 1
ATOM 824 C C . GLU A 1 104 ? -10.685 -4.502 8.379 1.00 84.19 104 GLU A C 1
ATOM 826 O O . GLU A 1 104 ? -11.607 -4.484 9.191 1.00 84.19 104 GLU A O 1
ATOM 831 N N . LYS A 1 105 ? -9.514 -5.083 8.660 1.00 84.12 105 LYS A N 1
ATOM 832 C CA . LYS A 1 105 ? -9.266 -5.794 9.918 1.00 84.12 105 LYS A CA 1
ATOM 833 C C . LYS A 1 105 ? -9.363 -4.893 11.151 1.00 84.12 105 LYS A C 1
ATOM 835 O O . LYS A 1 105 ? -9.703 -5.367 12.234 1.00 84.12 105 LYS A O 1
ATOM 840 N N . ASP A 1 106 ? -8.993 -3.623 11.034 1.00 79.56 106 ASP A N 1
ATOM 841 C CA . ASP A 1 106 ? -9.106 -2.690 12.152 1.00 79.56 106 ASP A CA 1
ATOM 842 C C . ASP A 1 106 ? -10.551 -2.218 12.349 1.00 79.56 106 ASP A C 1
ATOM 844 O O . ASP A 1 106 ? -10.984 -2.119 13.495 1.00 79.56 106 ASP A O 1
ATOM 848 N N . VAL A 1 107 ? -11.330 -2.054 11.273 1.00 78.94 107 VAL A N 1
ATOM 849 C CA . VAL A 1 107 ? -12.783 -1.819 11.349 1.00 78.94 107 VAL A CA 1
ATOM 850 C C . VAL A 1 107 ? -13.488 -2.970 12.070 1.00 78.94 107 VAL A C 1
ATOM 852 O O . VAL A 1 107 ? -14.213 -2.715 13.027 1.00 78.94 107 VAL A O 1
ATOM 855 N N . GLU A 1 108 ? -13.204 -4.227 11.713 1.00 73.94 108 GLU A N 1
ATOM 856 C CA . GLU A 1 108 ? -13.775 -5.403 12.396 1.00 73.94 108 GLU A CA 1
ATOM 857 C C . GLU A 1 108 ? -13.468 -5.411 13.905 1.00 73.94 108 GLU A C 1
ATOM 859 O O . GLU A 1 108 ? -14.317 -5.749 14.735 1.00 73.94 108 GLU A O 1
ATOM 864 N N . LYS A 1 109 ? -12.250 -5.009 14.297 1.00 76.19 109 LYS A N 1
ATOM 865 C CA . LYS A 1 109 ? -11.898 -4.882 15.720 1.00 76.19 109 LYS A CA 1
ATOM 866 C C . LYS A 1 109 ? -12.682 -3.767 16.399 1.00 76.19 109 LYS A C 1
ATOM 868 O O . LYS A 1 109 ? -13.087 -3.950 17.545 1.00 76.19 109 LYS A O 1
ATOM 873 N N . PHE A 1 110 ? -12.865 -2.625 15.738 1.00 75.62 110 PHE A N 1
ATOM 874 C CA . PHE A 1 110 ? -13.638 -1.521 16.301 1.00 75.62 110 PHE A CA 1
ATOM 875 C C . PHE A 1 110 ? -15.111 -1.891 16.469 1.00 75.62 110 PHE A C 1
ATOM 877 O O . PHE A 1 110 ? -15.669 -1.614 17.527 1.00 75.62 110 PHE A O 1
ATOM 884 N N . GLU A 1 111 ? -15.713 -2.601 15.514 1.00 69.62 111 GLU A N 1
ATOM 885 C CA . GLU A 1 111 ? -17.073 -3.137 15.659 1.00 69.62 111 GLU A CA 1
ATOM 886 C C . GLU A 1 111 ? -17.182 -4.110 16.840 1.00 69.62 111 GLU A C 1
ATOM 888 O O . GLU A 1 111 ? -18.106 -4.019 17.651 1.00 69.62 111 GLU A O 1
ATOM 893 N N . HIS A 1 112 ? -16.213 -5.016 17.000 1.00 66.12 112 HIS A N 1
ATOM 894 C CA . HIS A 1 112 ? -16.193 -5.931 18.141 1.00 66.12 112 HIS A CA 1
ATOM 895 C C . HIS A 1 112 ? -16.061 -5.190 19.482 1.00 66.12 112 HIS A C 1
ATOM 897 O O . HIS A 1 112 ? -16.704 -5.561 20.466 1.00 66.12 112 HIS A O 1
ATOM 903 N N . LEU A 1 113 ? -15.225 -4.149 19.545 1.00 67.75 113 LEU A N 1
ATOM 904 C CA . LEU A 1 113 ? -15.081 -3.314 20.739 1.00 67.75 113 LEU A CA 1
ATOM 905 C C . LEU A 1 113 ? -16.372 -2.544 21.049 1.00 67.75 113 LEU A C 1
ATOM 907 O O . LEU A 1 113 ? -16.793 -2.552 22.204 1.00 67.75 113 LEU A O 1
ATOM 911 N N . ALA A 1 114 ? -17.036 -1.978 20.038 1.00 63.38 114 ALA A N 1
ATOM 912 C CA . ALA A 1 114 ? -18.326 -1.302 20.193 1.00 63.38 114 ALA A CA 1
ATOM 913 C C . ALA A 1 114 ? -19.416 -2.254 20.721 1.00 63.38 114 ALA A C 1
ATOM 915 O O . ALA A 1 114 ? -20.187 -1.899 21.612 1.00 63.38 114 ALA A O 1
ATOM 916 N N . ASN A 1 115 ? -19.437 -3.506 20.251 1.00 62.75 115 ASN A N 1
ATOM 917 C CA . ASN A 1 115 ? -20.354 -4.525 20.768 1.00 62.75 115 ASN A CA 1
ATOM 918 C C . ASN A 1 115 ? -20.080 -4.870 22.244 1.00 62.75 115 ASN A C 1
ATOM 920 O O . ASN A 1 115 ? -21.020 -5.026 23.025 1.00 62.75 115 ASN A O 1
ATOM 924 N N . ILE A 1 116 ? -18.809 -4.975 22.657 1.00 63.81 116 ILE A N 1
ATOM 925 C CA . ILE A 1 116 ? -18.456 -5.166 24.076 1.00 63.81 116 ILE A CA 1
ATOM 926 C C . ILE A 1 116 ? -18.902 -3.963 24.907 1.00 63.81 116 ILE A C 1
ATOM 928 O O . ILE A 1 116 ? -19.448 -4.152 25.995 1.00 63.81 116 ILE A O 1
ATO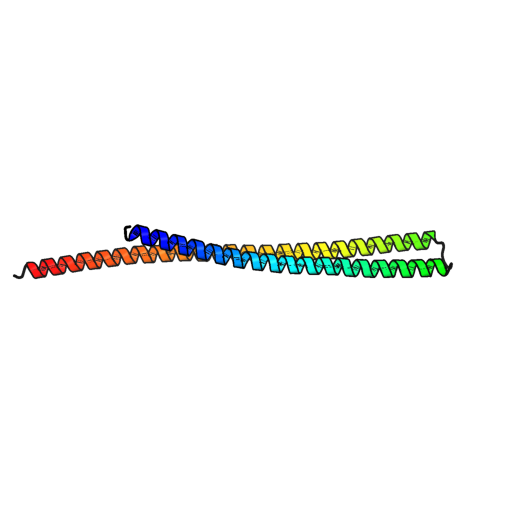M 932 N N . GLU A 1 117 ? -18.662 -2.746 24.423 1.00 64.12 117 GLU A N 1
ATOM 933 C CA . GLU A 1 117 ? -19.058 -1.513 25.103 1.00 64.12 117 GLU A CA 1
ATOM 934 C C . GLU A 1 117 ? -20.574 -1.467 25.322 1.00 64.12 117 GLU A C 1
ATOM 936 O O . GLU A 1 117 ? -21.009 -1.308 26.463 1.00 64.12 117 GLU A O 1
ATOM 941 N N . SER A 1 118 ? -21.371 -1.734 24.279 1.00 60.19 118 SER A N 1
ATOM 942 C CA . SER A 1 118 ? -22.836 -1.822 24.375 1.00 60.19 118 SER A CA 1
ATOM 943 C C . SER A 1 118 ? -23.268 -2.850 25.424 1.00 60.19 118 SER A C 1
ATOM 945 O O . SER A 1 118 ? -24.019 -2.527 26.345 1.00 60.19 118 SER A O 1
ATOM 947 N N . ASN A 1 119 ? -22.722 -4.069 25.358 1.00 63.56 119 ASN A N 1
ATOM 948 C CA . ASN A 1 119 ? -23.038 -5.131 26.318 1.00 63.56 119 ASN A CA 1
ATOM 949 C C . ASN A 1 119 ? -22.652 -4.746 27.756 1.00 63.56 119 ASN A C 1
ATOM 951 O O . ASN A 1 119 ? -23.351 -5.076 28.714 1.00 63.56 119 ASN A O 1
ATOM 955 N N . THR A 1 120 ? -21.534 -4.041 27.928 1.00 70.00 120 THR A N 1
ATOM 956 C CA . THR A 1 120 ? -21.055 -3.599 29.243 1.00 70.00 120 THR A CA 1
ATOM 957 C C . THR A 1 120 ? -21.914 -2.461 29.792 1.00 70.00 120 THR A C 1
ATOM 959 O O . THR A 1 120 ? -22.171 -2.424 30.999 1.00 70.00 120 THR A O 1
ATOM 962 N N . SER A 1 121 ? -22.411 -1.570 28.928 1.00 65.00 121 SER A N 1
ATOM 963 C CA . SER A 1 121 ? -23.356 -0.519 29.310 1.00 65.00 121 SER A CA 1
ATOM 964 C C . SER A 1 121 ? -24.665 -1.112 29.830 1.00 65.00 121 SER A C 1
ATOM 966 O O . SER A 1 121 ? -25.102 -0.754 30.921 1.00 65.00 121 SER A O 1
ATOM 968 N N . GLU A 1 122 ? -25.232 -2.108 29.144 1.00 65.75 122 GLU A N 1
ATOM 969 C CA . GLU A 1 122 ? -26.444 -2.793 29.618 1.00 65.75 122 GLU A CA 1
ATOM 970 C C . GLU A 1 122 ? -26.250 -3.454 30.994 1.00 65.75 122 GLU A C 1
ATOM 972 O O . GLU A 1 122 ? -27.145 -3.446 31.844 1.00 65.75 122 GLU A O 1
ATOM 977 N N . VAL A 1 123 ? -25.073 -4.040 31.241 1.00 64.69 123 VAL A N 1
ATOM 978 C CA . VAL A 1 123 ? -24.735 -4.621 32.550 1.00 64.69 123 VAL A CA 1
ATOM 979 C C . VAL A 1 123 ? -24.623 -3.532 33.621 1.00 64.69 123 VAL A C 1
ATOM 981 O O . VAL A 1 123 ? -25.112 -3.718 34.738 1.00 64.69 123 VAL A O 1
ATOM 984 N N . LYS A 1 124 ? -24.018 -2.386 33.296 1.00 66.25 124 LYS A N 1
ATOM 985 C CA . LYS A 1 124 ? -23.908 -1.230 34.198 1.00 66.25 124 LYS A CA 1
ATOM 986 C C . LYS A 1 124 ? -25.288 -0.679 34.577 1.00 66.25 124 LYS A C 1
ATOM 988 O O . LYS A 1 124 ? -25.508 -0.386 35.757 1.00 66.25 124 LYS A O 1
ATOM 993 N N . ASP A 1 125 ? -26.213 -0.606 33.625 1.00 66.88 125 ASP A N 1
ATOM 994 C CA . ASP A 1 125 ? -27.585 -0.144 33.856 1.00 66.88 125 ASP A CA 1
ATOM 995 C C . ASP A 1 125 ? -28.351 -1.107 34.768 1.00 66.88 125 ASP A C 1
ATOM 997 O O . ASP A 1 125 ? -28.910 -0.682 35.783 1.00 66.88 125 ASP A O 1
ATOM 1001 N N . LYS A 1 126 ? -28.254 -2.421 34.517 1.00 66.81 126 LYS A N 1
ATOM 1002 C CA . LYS A 1 126 ? -28.835 -3.456 35.395 1.00 66.81 126 LYS A CA 1
ATOM 1003 C C . LYS A 1 126 ? -28.284 -3.394 36.821 1.00 66.81 126 LYS A C 1
ATOM 1005 O O . LYS A 1 126 ? -29.043 -3.500 37.783 1.00 66.81 126 LYS A O 1
ATOM 1010 N N . ILE A 1 127 ? -26.973 -3.194 36.983 1.00 66.62 127 ILE A N 1
ATOM 1011 C CA . ILE A 1 127 ? -26.356 -3.028 38.310 1.00 66.62 127 ILE A CA 1
ATOM 1012 C C . ILE A 1 127 ? -26.899 -1.772 39.009 1.00 66.62 127 ILE A C 1
ATOM 1014 O O . ILE A 1 127 ? -27.148 -1.807 40.217 1.00 66.62 127 ILE A O 1
ATOM 1018 N N . CYS A 1 128 ? -27.097 -0.666 38.284 1.00 65.62 128 CYS A N 1
ATOM 1019 C CA . CYS A 1 128 ? -27.689 0.546 38.850 1.00 65.62 128 CYS A CA 1
ATOM 1020 C C . CYS A 1 128 ? -29.140 0.334 39.293 1.00 65.62 128 CYS A C 1
ATOM 1022 O O . CYS A 1 128 ? -29.478 0.716 40.415 1.00 65.62 128 CYS A O 1
ATOM 1024 N N . GLU A 1 129 ? -29.971 -0.293 38.461 1.00 67.56 129 GLU A N 1
ATOM 1025 C CA . GLU A 1 129 ? -31.365 -0.594 38.803 1.00 67.56 129 GLU A CA 1
ATOM 1026 C C . GLU A 1 129 ? -31.471 -1.479 40.048 1.00 67.56 129 GLU A C 1
ATOM 1028 O O . GLU A 1 129 ? -32.197 -1.150 40.989 1.00 67.56 129 GLU A O 1
ATOM 1033 N N . GLU A 1 130 ? -30.716 -2.578 40.099 1.00 66.81 130 GLU A N 1
ATOM 1034 C CA . GLU A 1 130 ? -30.736 -3.486 41.249 1.00 66.81 130 GLU A CA 1
ATOM 1035 C C . GLU A 1 130 ? -30.203 -2.814 42.519 1.00 66.81 130 GLU A C 1
ATOM 1037 O O . GLU A 1 130 ? -30.749 -3.003 43.609 1.00 66.81 130 GLU A O 1
ATOM 1042 N N . LYS A 1 131 ? -29.190 -1.949 42.400 1.00 68.06 131 LYS A N 1
ATOM 1043 C CA . LYS A 1 131 ? -28.700 -1.152 43.530 1.00 68.06 131 LYS A CA 1
ATOM 1044 C C . LYS A 1 131 ? -29.776 -0.210 44.077 1.00 68.06 131 LYS A C 1
ATOM 1046 O O . LYS A 1 131 ? -29.880 -0.087 45.298 1.00 68.06 131 LYS A O 1
ATOM 1051 N N . CYS A 1 132 ? -30.565 0.436 43.216 1.00 66.50 132 CYS A N 1
ATOM 1052 C CA . CYS A 1 132 ? -31.694 1.267 43.646 1.00 66.50 132 CYS A CA 1
ATOM 1053 C C . CYS A 1 132 ? -32.746 0.427 44.381 1.00 66.50 132 CYS A C 1
ATOM 1055 O O . CYS A 1 132 ? -33.068 0.740 45.523 1.00 66.50 132 CYS A O 1
ATOM 1057 N N . LYS A 1 133 ? -33.160 -0.716 43.815 1.00 69.75 133 LYS A N 1
ATOM 1058 C CA . LYS A 1 133 ? -34.124 -1.630 44.462 1.00 69.75 133 LYS A CA 1
ATOM 1059 C C . LYS A 1 133 ? -33.652 -2.117 45.836 1.00 69.75 133 LYS A C 1
ATOM 1061 O O . LYS A 1 133 ? -34.450 -2.238 46.765 1.00 69.75 133 LYS A O 1
ATOM 1066 N N . ILE A 1 134 ? -32.360 -2.420 45.986 1.00 72.88 134 ILE A N 1
ATOM 1067 C CA . ILE A 1 134 ? -31.775 -2.804 47.282 1.00 72.88 134 ILE A CA 1
ATOM 1068 C C . ILE A 1 134 ? -31.841 -1.638 48.270 1.00 72.88 134 ILE A C 1
ATOM 1070 O O . ILE A 1 134 ? -32.168 -1.848 49.439 1.00 72.88 134 ILE A O 1
ATOM 1074 N N . LYS A 1 135 ? -31.542 -0.419 47.816 1.00 71.56 135 LYS A N 1
ATOM 1075 C CA . LYS A 1 135 ? -31.582 0.779 48.655 1.00 71.56 135 LYS A CA 1
ATOM 1076 C C . LYS A 1 135 ? -32.997 1.035 49.180 1.00 71.56 135 LYS A C 1
ATOM 1078 O O . LYS A 1 135 ? -33.151 1.177 50.390 1.00 71.56 135 LYS A O 1
ATOM 1083 N N . ASP A 1 136 ? -34.001 0.946 48.313 1.00 67.38 136 ASP A N 1
ATOM 1084 C CA . ASP A 1 136 ? -35.414 1.112 48.674 1.00 67.38 136 ASP A CA 1
ATOM 1085 C C . ASP A 1 136 ? -35.864 0.038 49.676 1.00 67.38 136 ASP A C 1
ATOM 1087 O O . ASP A 1 136 ? -36.493 0.339 50.689 1.00 67.38 136 ASP A O 1
ATOM 1091 N N . LYS A 1 137 ? -35.455 -1.225 49.470 1.00 72.69 137 LYS A N 1
ATOM 1092 C CA . LYS A 1 137 ? -35.723 -2.315 50.427 1.00 72.69 137 LYS A CA 1
ATOM 1093 C C . LYS A 1 137 ? -35.101 -2.061 51.800 1.00 72.69 137 LYS A C 1
ATOM 1095 O O . LYS A 1 137 ? -35.725 -2.369 52.816 1.00 72.69 137 LYS A O 1
ATOM 1100 N N . ILE A 1 138 ? -33.876 -1.537 51.847 1.00 72.88 138 ILE A N 1
ATOM 1101 C CA . ILE A 1 138 ? -33.207 -1.182 53.107 1.00 72.88 138 ILE A CA 1
ATOM 1102 C C . ILE A 1 138 ? -33.945 -0.031 53.795 1.00 72.88 138 ILE A C 1
ATOM 1104 O O . ILE A 1 138 ? -34.088 -0.047 55.017 1.00 72.88 138 ILE A O 1
ATOM 1108 N N . GLU A 1 139 ? -34.412 0.955 53.033 1.00 75.50 139 GLU A N 1
ATOM 1109 C CA . GLU A 1 139 ? -35.121 2.119 53.562 1.00 75.50 139 GLU A CA 1
ATOM 1110 C C . GLU A 1 139 ? -36.492 1.732 54.130 1.00 75.50 139 GLU A C 1
ATOM 1112 O O . GLU A 1 139 ? -36.779 2.058 55.282 1.00 75.50 139 GLU A O 1
ATOM 1117 N N . CYS A 1 140 ? -37.268 0.912 53.410 1.00 72.38 140 CYS A N 1
ATOM 1118 C CA . CYS A 1 140 ? -38.502 0.311 53.926 1.00 72.38 140 CYS A CA 1
ATOM 1119 C C . CYS A 1 140 ? -38.256 -0.477 55.218 1.00 72.38 140 CYS A C 1
ATOM 1121 O O . CYS A 1 140 ? -38.923 -0.239 56.221 1.00 72.38 140 CYS A O 1
ATOM 1123 N N . ARG A 1 141 ? -37.248 -1.361 55.238 1.00 70.56 141 ARG A N 1
ATOM 1124 C CA . ARG A 1 141 ? -36.896 -2.143 56.437 1.00 70.56 141 ARG A CA 1
ATOM 1125 C C . ARG A 1 141 ? -36.482 -1.266 57.618 1.00 70.56 141 ARG A C 1
ATOM 1127 O O . ARG A 1 141 ? -36.814 -1.588 58.755 1.00 70.56 141 ARG A O 1
ATOM 1134 N N . LYS A 1 142 ? -35.757 -0.168 57.382 1.00 75.75 142 LYS A N 1
ATOM 1135 C CA . LYS A 1 142 ? -35.407 0.795 58.438 1.00 75.75 142 LYS A CA 1
ATOM 1136 C C . LYS A 1 142 ? -36.643 1.483 59.010 1.00 75.75 142 LYS A C 1
ATOM 1138 O O . LYS A 1 142 ? -36.711 1.650 60.226 1.00 75.75 142 LYS A O 1
ATOM 1143 N N . SER A 1 143 ? -37.592 1.871 58.160 1.00 68.56 143 SER A N 1
ATOM 1144 C CA . SER A 1 143 ? -38.853 2.480 58.593 1.00 68.56 143 SER A CA 1
ATOM 1145 C C . SER A 1 143 ? -39.710 1.499 59.394 1.00 68.56 143 SER A C 1
ATOM 1147 O O . SER A 1 143 ? -40.138 1.848 60.488 1.00 68.56 143 SER A O 1
ATOM 1149 N N . GLU A 1 144 ? -39.848 0.251 58.936 1.00 71.06 144 GLU A N 1
ATOM 1150 C CA . GLU A 1 144 ? -40.570 -0.804 59.668 1.00 71.06 144 GLU A CA 1
ATOM 1151 C C . GLU A 1 144 ? -39.967 -1.074 61.055 1.00 71.06 144 GLU A C 1
ATOM 1153 O O . GLU A 1 144 ? -40.690 -1.270 62.029 1.00 71.06 144 GLU A O 1
ATOM 1158 N N . ILE A 1 145 ? -38.633 -1.087 61.169 1.00 76.44 145 ILE A N 1
ATOM 1159 C CA . ILE A 1 145 ? -37.952 -1.262 62.461 1.00 76.44 145 ILE A CA 1
ATOM 1160 C C . ILE A 1 145 ? -38.212 -0.063 63.382 1.00 76.44 145 ILE A C 1
ATOM 1162 O O . ILE A 1 145 ? -38.458 -0.255 64.570 1.00 76.44 145 ILE A O 1
ATOM 1166 N N . LYS A 1 146 ? -38.182 1.164 62.849 1.00 75.38 146 LYS A N 1
ATOM 1167 C CA . LYS A 1 146 ? -38.501 2.382 63.610 1.00 75.38 146 LYS A CA 1
ATOM 1168 C C . LYS A 1 146 ? -39.939 2.390 64.120 1.00 75.38 146 LYS A C 1
ATOM 1170 O O . LYS A 1 146 ? -40.160 2.742 65.271 1.00 75.38 146 LYS A O 1
ATOM 1175 N N . GLU A 1 147 ? -40.900 2.009 63.284 1.00 69.88 147 GLU A N 1
ATOM 1176 C CA . GLU A 1 147 ? -42.308 1.934 63.688 1.00 69.88 147 GLU A CA 1
ATOM 1177 C C . GLU A 1 147 ? -42.528 0.895 64.784 1.00 69.88 147 GLU A C 1
ATOM 1179 O O . GLU A 1 147 ? -43.238 1.177 65.743 1.00 69.88 147 GLU A O 1
ATOM 1184 N N . LYS A 1 148 ? -41.873 -0.269 64.694 1.00 73.25 148 LYS A N 1
ATOM 1185 C CA . LYS A 1 148 ? -41.949 -1.297 65.741 1.00 73.25 148 LYS A CA 1
ATOM 1186 C C . LYS A 1 148 ? -41.343 -0.837 67.064 1.00 73.25 148 LYS A C 1
ATOM 1188 O O . LYS A 1 148 ? -41.950 -1.054 68.101 1.00 73.25 148 LYS A O 1
ATOM 1193 N N . LEU A 1 149 ? -40.191 -0.166 67.027 1.00 67.06 149 LEU A N 1
ATOM 1194 C CA . LEU A 1 149 ? -39.561 0.388 68.231 1.00 67.06 149 LEU A CA 1
ATOM 1195 C C . LEU A 1 149 ? -40.409 1.488 68.888 1.00 67.06 149 LEU A C 1
ATOM 1197 O O . LEU A 1 149 ? -40.433 1.577 70.106 1.00 67.06 149 LEU A O 1
ATOM 1201 N N . ASN A 1 150 ? -41.140 2.284 68.102 1.00 60.66 150 ASN A N 1
ATOM 1202 C CA . ASN A 1 150 ? -42.034 3.328 68.619 1.00 60.66 150 ASN A CA 1
ATOM 1203 C C . ASN A 1 150 ? -43.395 2.799 69.117 1.00 60.66 150 ASN A C 1
ATOM 1205 O O . ASN A 1 150 ? -44.159 3.565 69.693 1.00 60.66 150 ASN A O 1
ATOM 1209 N N . GLN A 1 151 ? -43.739 1.534 68.850 1.00 57.06 151 GLN A N 1
ATOM 1210 C CA . GLN A 1 151 ? -44.959 0.887 69.358 1.00 57.06 151 GLN A CA 1
ATOM 1211 C C . GLN A 1 151 ? -44.729 0.119 70.672 1.00 57.06 151 GLN A C 1
ATOM 1213 O O . GLN A 1 151 ? -45.692 -0.373 71.254 1.00 57.06 151 GLN A O 1
ATOM 1218 N N . GLU A 1 152 ? -43.478 0.006 71.129 1.00 50.91 152 GLU A N 1
ATOM 1219 C CA . GLU A 1 152 ? -43.093 -0.663 72.382 1.00 50.91 152 GLU A CA 1
ATOM 1220 C C . GLU A 1 152 ? -42.784 0.321 73.541 1.00 50.91 152 GLU A C 1
ATOM 1222 O O . GLU A 1 152 ? -42.373 -0.127 74.613 1.00 50.91 152 GLU A O 1
ATOM 1227 N N . GLU A 1 153 ? -43.025 1.631 73.363 1.00 42.91 153 GLU A N 1
ATOM 1228 C CA . GLU A 1 153 ? -43.052 2.672 74.421 1.00 42.91 153 GLU A CA 1
ATOM 1229 C C . GLU A 1 153 ? -44.491 3.041 74.824 1.00 42.91 153 GLU A C 1
ATOM 1231 O O . GLU A 1 153 ? -44.727 3.231 76.041 1.00 42.91 153 GLU A O 1
#

Mean predicted aligned error: 12.94 Å

Radius of gyration: 35.27 Å; Cα contacts (8 Å, |Δi|>4): 42; chains: 1; bounding box: 74×27×110 Å

Nearest PDB structures (foldseek):
  5uk8-assembly1_B  TM=4.350E-01  e=7.205E+00  Homo sapiens
  2d1l-assembly1_A  TM=4.007E-01  e=4.623E+00  Mus musculus